Protein AF-A0A2V7TSR3-F1 (afdb_monomer_lite)

Secondary structure (DSSP, 8-state):
--HHHHHHHHHHHHHT-TT--GGG--HHHHHHHHHHHHHHHHHHHHHT-TT--GGGS-HHHHHHHHHHHHHHHHHHHHHT-S---GGGS-HHHHTTS-TT--

pLDDT: mean 93.09, std 6.31, range [57.91, 98.06]

Structure (mmCIF, N/CA/C/O backbone):
data_AF-A0A2V7TSR3-F1
#
_entry.id   AF-A0A2V7TSR3-F1
#
loop_
_atom_site.group_PDB
_atom_site.id
_atom_site.type_symbol
_atom_site.label_atom_id
_atom_site.label_alt_id
_atom_site.label_comp_id
_atom_site.label_asym_id
_atom_site.label_entity_id
_atom_si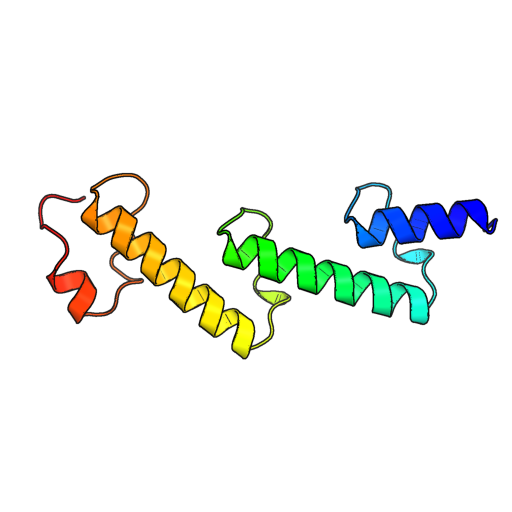te.label_seq_id
_atom_site.pdbx_PDB_ins_code
_atom_site.Cartn_x
_atom_site.Cartn_y
_atom_site.Cartn_z
_atom_site.occupancy
_atom_site.B_iso_or_equiv
_atom_site.auth_seq_id
_atom_site.auth_comp_id
_atom_site.auth_asym_id
_atom_site.auth_atom_id
_atom_site.pdbx_PDB_model_num
ATOM 1 N N . MET A 1 1 ? 14.367 -2.138 -28.782 1.00 73.69 1 MET A N 1
ATOM 2 C CA . MET A 1 1 ? 13.245 -1.185 -28.605 1.00 73.69 1 MET A CA 1
ATOM 3 C C . MET A 1 1 ? 13.691 0.203 -29.022 1.00 73.69 1 MET A C 1
ATOM 5 O O . MET A 1 1 ? 14.849 0.535 -28.785 1.00 73.69 1 MET A O 1
ATOM 9 N N . ALA A 1 2 ? 12.814 0.997 -29.638 1.00 92.00 2 ALA A N 1
ATOM 10 C CA . ALA A 1 2 ? 13.132 2.386 -29.978 1.00 92.00 2 ALA A CA 1
ATOM 11 C C . ALA A 1 2 ? 13.191 3.258 -28.707 1.00 92.00 2 ALA A C 1
ATOM 13 O O . ALA A 1 2 ? 12.474 2.993 -27.741 1.00 92.00 2 ALA A O 1
ATOM 14 N N . ARG A 1 3 ? 14.006 4.324 -28.693 1.00 93.31 3 ARG A N 1
ATOM 15 C CA . ARG A 1 3 ? 14.186 5.199 -27.512 1.00 93.31 3 ARG A CA 1
ATOM 16 C C . ARG A 1 3 ? 12.861 5.747 -26.966 1.00 93.31 3 ARG A C 1
ATOM 18 O O . ARG A 1 3 ? 12.599 5.620 -25.777 1.00 93.31 3 ARG A O 1
ATOM 25 N N . ALA A 1 4 ? 12.001 6.270 -27.838 1.00 95.25 4 ALA A N 1
ATOM 26 C CA . ALA A 1 4 ? 10.695 6.810 -27.449 1.00 95.25 4 ALA A CA 1
ATOM 27 C C . ALA A 1 4 ? 9.727 5.738 -26.910 1.00 95.25 4 ALA A C 1
ATOM 29 O O . ALA A 1 4 ? 8.799 6.031 -26.162 1.00 95.25 4 ALA A O 1
ATOM 30 N N . GLU A 1 5 ? 9.895 4.479 -27.313 1.00 95.62 5 GLU A N 1
ATOM 31 C CA . GLU A 1 5 ? 9.114 3.363 -26.778 1.00 95.62 5 GLU A CA 1
ATOM 32 C C . GLU A 1 5 ? 9.602 2.977 -25.378 1.00 95.62 5 GLU A C 1
ATOM 34 O O . GLU A 1 5 ? 8.791 2.831 -24.466 1.00 95.62 5 GLU A O 1
ATOM 39 N N . ARG A 1 6 ? 10.925 2.911 -25.188 1.00 95.88 6 ARG A N 1
ATOM 40 C CA . ARG A 1 6 ? 11.562 2.694 -23.884 1.00 95.88 6 ARG A CA 1
ATOM 41 C C . ARG A 1 6 ? 11.119 3.737 -22.860 1.00 95.88 6 ARG A C 1
ATOM 43 O O . ARG A 1 6 ? 10.689 3.377 -21.772 1.00 95.88 6 ARG A O 1
ATOM 50 N N . GLU A 1 7 ? 11.168 5.018 -23.221 1.00 96.56 7 GLU A N 1
ATOM 51 C CA . GLU A 1 7 ? 10.765 6.125 -22.340 1.00 96.56 7 GLU A CA 1
ATOM 52 C C . GLU A 1 7 ? 9.291 6.027 -21.923 1.00 96.56 7 GLU A C 1
ATOM 54 O O . GLU A 1 7 ? 8.962 6.197 -20.747 1.00 96.56 7 GLU A O 1
ATOM 59 N N . ARG A 1 8 ? 8.402 5.675 -22.862 1.00 97.12 8 ARG A N 1
ATOM 60 C CA . ARG A 1 8 ? 6.983 5.431 -22.564 1.00 97.12 8 ARG A CA 1
ATOM 61 C C . ARG A 1 8 ? 6.783 4.229 -21.645 1.00 97.12 8 ARG A C 1
ATOM 63 O O . ARG A 1 8 ? 5.928 4.293 -20.759 1.00 97.12 8 ARG A O 1
ATOM 70 N N . ASN A 1 9 ? 7.557 3.160 -21.831 1.00 97.88 9 ASN A N 1
ATOM 71 C CA . ASN A 1 9 ? 7.500 1.989 -20.963 1.00 97.88 9 ASN A CA 1
ATOM 72 C C . ASN A 1 9 ? 7.930 2.337 -19.532 1.00 97.88 9 ASN A C 1
ATOM 74 O O . ASN A 1 9 ? 7.178 2.084 -18.596 1.00 97.88 9 ASN A O 1
ATOM 78 N N . VAL A 1 10 ? 9.078 3.009 -19.367 1.00 97.81 10 VAL A N 1
ATOM 79 C CA . VAL A 1 10 ? 9.557 3.473 -18.053 1.00 97.81 10 VAL A CA 1
ATOM 80 C C . VAL A 1 10 ? 8.511 4.340 -17.372 1.00 97.81 10 VAL A C 1
ATOM 82 O O . VAL A 1 10 ? 8.153 4.059 -16.236 1.00 97.81 10 VAL A O 1
ATOM 85 N N . SER A 1 11 ? 7.971 5.342 -18.072 1.00 9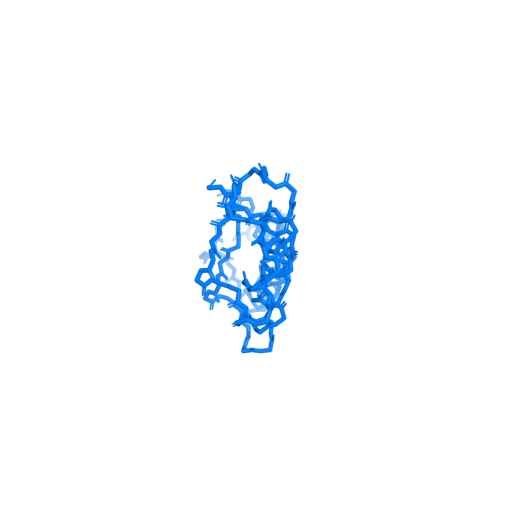7.56 11 SER A N 1
ATOM 86 C CA . SER A 1 11 ? 6.923 6.210 -17.526 1.00 97.56 11 SER A CA 1
ATOM 87 C C . SER A 1 11 ? 5.712 5.403 -17.058 1.00 97.56 11 SER A C 1
ATOM 89 O O . SER A 1 11 ? 5.246 5.583 -15.935 1.00 97.56 11 SER A O 1
ATOM 91 N N . SER A 1 12 ? 5.248 4.457 -17.876 1.00 98.00 12 SER A N 1
ATOM 92 C CA . SER A 1 12 ? 4.111 3.604 -17.523 1.00 98.00 12 SER A CA 1
ATOM 93 C C . SER A 1 12 ? 4.384 2.771 -16.278 1.00 98.00 12 SER A C 1
ATOM 95 O O . SER A 1 12 ? 3.534 2.697 -15.399 1.00 98.00 12 SER A O 1
ATOM 97 N N . CYS A 1 13 ? 5.587 2.215 -16.150 1.00 97.88 13 CYS A N 1
ATOM 98 C CA . CYS A 1 13 ? 5.990 1.462 -14.970 1.00 97.88 13 CYS A CA 1
ATOM 99 C C . CYS A 1 13 ? 6.139 2.337 -13.720 1.00 97.88 13 CYS A C 1
ATOM 101 O O . CYS A 1 13 ? 5.665 1.964 -12.647 1.00 97.88 13 CYS A O 1
ATOM 103 N N . THR A 1 14 ? 6.732 3.525 -13.851 1.00 97.19 14 THR A N 1
ATOM 104 C CA . THR A 1 14 ? 6.862 4.500 -12.761 1.00 97.19 14 THR A CA 1
ATOM 105 C C . THR A 1 14 ? 5.492 4.889 -12.204 1.00 97.19 14 THR A C 1
ATOM 107 O O . THR A 1 14 ? 5.313 4.903 -10.986 1.00 97.19 14 THR A O 1
ATOM 110 N N . PHE A 1 15 ? 4.502 5.125 -13.071 1.00 94.88 15 PHE A N 1
ATOM 111 C CA . PHE A 1 15 ? 3.136 5.474 -12.666 1.00 94.88 15 PHE A CA 1
ATOM 112 C C . PHE A 1 15 ? 2.235 4.268 -12.357 1.00 94.88 15 PHE A C 1
ATOM 114 O O . PHE A 1 15 ? 1.114 4.463 -11.899 1.00 94.88 15 PHE A O 1
ATOM 121 N N . GLY A 1 16 ? 2.720 3.036 -12.545 1.00 92.94 16 GLY A N 1
ATOM 122 C CA . GLY A 1 16 ? 1.954 1.819 -12.264 1.00 92.94 16 GLY A CA 1
ATOM 123 C C . GLY A 1 16 ? 0.787 1.582 -13.226 1.00 92.94 16 GLY A C 1
ATOM 124 O O . GLY A 1 16 ? -0.234 1.051 -12.815 1.00 92.94 16 GLY A O 1
ATOM 125 N N . TRP A 1 17 ? 0.910 2.004 -14.484 1.00 95.25 17 TRP A N 1
ATOM 126 C CA . TRP A 1 17 ? -0.106 1.775 -15.513 1.00 95.25 17 TRP A CA 1
ATOM 127 C C . TRP A 1 17 ? -0.006 0.365 -16.103 1.00 95.25 17 TRP A C 1
ATOM 129 O O .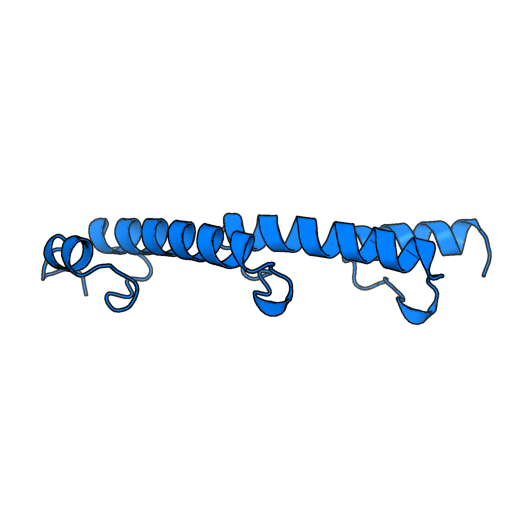 TRP A 1 17 ? 1.098 -0.135 -16.315 1.00 95.25 17 TRP A O 1
ATOM 139 N N . ASP A 1 18 ? -1.147 -0.216 -16.487 1.00 93.69 18 ASP A N 1
ATOM 140 C CA . ASP A 1 18 ? -1.262 -1.598 -16.997 1.00 93.69 18 ASP A CA 1
ATOM 141 C C . ASP A 1 18 ? -0.385 -1.897 -18.219 1.00 93.69 18 ASP A C 1
ATOM 143 O O . ASP A 1 18 ? 0.043 -3.024 -18.439 1.00 93.69 18 ASP A O 1
ATOM 147 N N . ARG A 1 19 ? -0.068 -0.871 -19.015 1.00 94.50 19 ARG A N 1
ATOM 148 C CA . ARG A 1 19 ? 0.814 -0.981 -20.189 1.00 94.50 19 ARG A CA 1
ATOM 149 C C . ARG A 1 19 ? 2.309 -1.083 -19.846 1.00 94.50 19 ARG A C 1
ATOM 151 O O . ARG A 1 19 ? 3.137 -1.045 -20.753 1.00 94.50 19 ARG A O 1
ATOM 158 N N . CYS A 1 20 ? 2.666 -1.118 -18.563 1.00 97.19 20 CYS A N 1
ATOM 159 C CA . CYS A 1 20 ? 4.033 -1.350 -18.113 1.00 97.19 20 CYS A CA 1
ATOM 160 C C . CYS A 1 20 ? 4.482 -2.774 -18.459 1.00 97.19 20 CYS A C 1
ATOM 162 O O . CYS A 1 20 ? 3.935 -3.748 -17.950 1.00 97.19 20 CYS A O 1
ATOM 164 N N . ASP A 1 21 ? 5.553 -2.888 -19.239 1.00 97.19 21 ASP A N 1
ATOM 165 C CA . ASP A 1 21 ? 6.250 -4.146 -19.471 1.00 97.19 21 ASP A CA 1
ATOM 166 C C . ASP A 1 21 ? 7.588 -4.153 -18.718 1.00 97.19 21 ASP A C 1
ATOM 168 O O . ASP A 1 21 ? 8.604 -3.612 -19.177 1.00 97.19 21 ASP A O 1
ATOM 172 N N . ARG A 1 22 ? 7.596 -4.782 -17.536 1.00 95.88 22 ARG A N 1
ATOM 173 C CA . ARG A 1 22 ? 8.794 -4.876 -16.684 1.00 95.88 22 ARG A CA 1
ATOM 174 C C . ARG A 1 22 ? 9.917 -5.695 -17.322 1.00 95.88 22 ARG A C 1
ATOM 176 O O . ARG A 1 22 ? 11.072 -5.471 -16.973 1.00 95.88 22 ARG A O 1
ATOM 183 N N . SER A 1 23 ? 9.612 -6.593 -18.265 1.00 96.75 23 SER A N 1
ATOM 184 C CA . SER A 1 23 ? 10.624 -7.422 -18.938 1.00 96.75 23 SER A CA 1
ATOM 185 C C . SER A 1 23 ? 11.535 -6.610 -19.866 1.00 96.75 23 SER A C 1
ATOM 187 O O . SER A 1 23 ? 12.630 -7.046 -20.218 1.00 96.75 23 SER A O 1
ATOM 189 N N . ARG A 1 24 ? 11.104 -5.397 -20.237 1.00 96.12 24 ARG A N 1
ATOM 190 C CA . ARG A 1 24 ? 11.812 -4.499 -21.160 1.00 96.12 24 ARG A CA 1
ATOM 191 C C . ARG A 1 24 ? 12.625 -3.413 -20.453 1.00 96.12 24 ARG A C 1
ATOM 193 O O . ARG A 1 24 ? 13.168 -2.538 -21.125 1.00 96.12 24 ARG A O 1
ATOM 200 N N . LEU A 1 25 ? 12.698 -3.438 -19.123 1.00 97.19 25 LEU A N 1
ATOM 201 C CA . LEU A 1 25 ? 13.496 -2.501 -18.334 1.00 97.19 25 LEU A CA 1
ATOM 202 C C . LEU A 1 25 ? 14.926 -3.021 -18.174 1.00 97.19 25 LEU A C 1
ATOM 204 O O . LEU A 1 25 ? 15.146 -4.204 -17.919 1.00 97.19 25 LEU A O 1
ATOM 208 N N . ASN A 1 26 ? 15.913 -2.132 -18.282 1.00 96.31 26 ASN A N 1
ATOM 209 C CA . ASN A 1 26 ? 17.268 -2.461 -17.844 1.00 96.31 26 ASN A CA 1
ATOM 210 C C . ASN A 1 26 ? 17.427 -2.280 -16.326 1.00 96.31 26 ASN A C 1
ATOM 212 O O . ASN A 1 26 ? 16.578 -1.687 -15.667 1.00 96.31 26 ASN A O 1
ATOM 216 N N . ALA A 1 27 ? 18.551 -2.731 -15.766 1.00 97.38 27 ALA A N 1
ATOM 217 C CA . ALA A 1 27 ? 18.782 -2.714 -14.319 1.00 97.38 27 ALA A CA 1
ATOM 218 C C . ALA A 1 27 ? 18.598 -1.328 -13.665 1.00 97.38 27 ALA A C 1
ATOM 220 O O . ALA A 1 27 ? 18.012 -1.221 -12.588 1.00 97.38 27 ALA A O 1
ATOM 221 N N . ARG A 1 28 ? 19.052 -0.252 -14.324 1.00 97.00 28 ARG A N 1
ATOM 222 C CA . ARG A 1 28 ? 18.911 1.116 -13.801 1.00 97.00 28 ARG A CA 1
ATOM 223 C C . ARG A 1 28 ? 17.458 1.586 -13.833 1.00 97.00 28 ARG A C 1
ATOM 225 O O . ARG A 1 28 ? 17.010 2.242 -12.898 1.00 97.00 28 ARG A O 1
ATOM 232 N N . GLU A 1 29 ? 16.735 1.271 -14.902 1.00 97.75 29 GLU A N 1
ATOM 233 C CA . GLU A 1 29 ? 15.309 1.585 -15.019 1.00 97.75 29 GLU A CA 1
ATOM 234 C C . GLU A 1 29 ? 14.483 0.812 -13.997 1.00 97.75 29 GLU A C 1
ATOM 236 O O . GLU A 1 29 ? 13.640 1.408 -13.333 1.00 97.75 29 GLU A O 1
ATOM 241 N N . THR A 1 30 ? 14.767 -0.479 -13.821 1.00 97.94 30 THR A N 1
ATOM 242 C CA . THR A 1 30 ? 14.120 -1.328 -12.817 1.00 97.94 30 THR A CA 1
ATOM 243 C C . THR A 1 30 ? 14.286 -0.746 -11.419 1.00 97.94 30 THR A C 1
ATOM 245 O O . THR A 1 30 ? 13.288 -0.557 -10.733 1.00 97.94 30 THR A O 1
ATOM 248 N N . ALA A 1 31 ? 15.506 -0.363 -11.025 1.00 97.94 31 ALA A N 1
ATOM 249 C CA . ALA A 1 31 ? 15.748 0.243 -9.715 1.00 97.94 31 ALA A CA 1
ATOM 250 C C . ALA A 1 31 ? 14.955 1.551 -9.512 1.00 97.94 31 ALA A C 1
ATOM 252 O O . ALA A 1 31 ? 14.374 1.773 -8.449 1.00 97.94 31 ALA A O 1
ATOM 253 N N . GLY A 1 32 ? 14.886 2.409 -10.538 1.00 98.06 32 GLY A N 1
ATOM 254 C CA . GLY A 1 32 ? 14.103 3.648 -10.481 1.00 98.06 32 GLY A CA 1
ATOM 255 C C . GLY A 1 32 ? 12.592 3.405 -10.395 1.00 98.06 32 GLY A C 1
ATOM 256 O O . GLY A 1 32 ? 11.898 4.057 -9.615 1.00 98.06 32 GLY A O 1
ATOM 257 N N . VAL A 1 33 ? 12.078 2.441 -11.161 1.00 97.94 33 VAL A N 1
ATOM 258 C CA . VAL A 1 33 ? 10.670 2.025 -11.116 1.00 97.94 33 VAL A CA 1
ATOM 259 C C . VAL A 1 33 ? 10.321 1.431 -9.753 1.00 97.94 33 VAL A C 1
ATOM 261 O O . VAL A 1 33 ? 9.290 1.784 -9.191 1.00 97.94 33 VAL A O 1
ATOM 264 N N . GLU A 1 34 ? 11.168 0.572 -9.189 1.00 96.56 34 GLU A N 1
ATOM 265 C CA . GLU A 1 34 ? 10.936 -0.034 -7.873 1.00 96.56 34 GLU A CA 1
ATOM 266 C C . GLU A 1 34 ? 10.903 1.001 -6.751 1.00 96.56 34 GLU A C 1
ATOM 268 O O . GLU A 1 34 ? 10.044 0.920 -5.873 1.00 96.56 34 GLU A O 1
ATOM 273 N N . ALA A 1 35 ? 11.773 2.013 -6.807 1.00 96.75 35 ALA A N 1
ATOM 274 C CA . ALA A 1 35 ? 11.719 3.135 -5.877 1.00 96.75 35 ALA A CA 1
ATOM 275 C C . ALA A 1 35 ? 10.378 3.884 -5.975 1.00 96.75 35 ALA A C 1
ATOM 277 O O . ALA A 1 35 ? 9.731 4.123 -4.955 1.00 96.75 35 ALA A O 1
ATOM 278 N N . ALA A 1 36 ? 9.913 4.187 -7.191 1.00 96.62 36 ALA A N 1
ATOM 279 C CA . ALA A 1 36 ? 8.628 4.855 -7.403 1.00 96.62 36 ALA A CA 1
ATOM 280 C C . ALA A 1 36 ? 7.431 4.008 -6.934 1.00 96.62 36 ALA A C 1
ATOM 282 O O . ALA A 1 36 ? 6.502 4.536 -6.322 1.00 96.62 36 ALA A O 1
ATOM 283 N N . VAL A 1 37 ? 7.466 2.693 -7.176 1.00 95.75 37 VAL A N 1
ATOM 284 C CA . VAL A 1 37 ? 6.452 1.746 -6.690 1.00 95.75 37 VAL A CA 1
ATOM 285 C C . VAL A 1 37 ? 6.407 1.746 -5.163 1.00 95.75 37 VAL A C 1
ATOM 287 O O . VAL A 1 37 ? 5.325 1.891 -4.603 1.00 95.75 37 VAL A O 1
ATOM 290 N N . ARG A 1 38 ? 7.559 1.654 -4.482 1.00 95.75 38 ARG A N 1
ATOM 291 C CA . ARG A 1 38 ? 7.621 1.695 -3.010 1.00 95.75 38 ARG A CA 1
ATOM 292 C C . ARG A 1 38 ? 7.107 3.014 -2.442 1.00 95.75 38 ARG A C 1
ATOM 294 O O . ARG A 1 38 ? 6.330 2.997 -1.494 1.00 95.75 38 ARG A O 1
ATOM 301 N N . MET A 1 39 ? 7.477 4.145 -3.045 1.00 95.12 39 MET A N 1
ATOM 302 C CA . MET A 1 39 ? 6.988 5.461 -2.620 1.00 95.12 39 MET A CA 1
ATOM 303 C C . MET A 1 39 ? 5.466 5.578 -2.736 1.00 95.12 39 MET A C 1
ATOM 305 O O . MET A 1 39 ? 4.813 6.035 -1.799 1.00 95.12 39 MET A O 1
ATOM 309 N N . ARG A 1 40 ? 4.891 5.147 -3.866 1.00 95.12 40 ARG A N 1
ATOM 310 C CA . ARG A 1 40 ? 3.435 5.144 -4.055 1.00 95.12 40 ARG A CA 1
ATOM 311 C C . ARG A 1 40 ? 2.754 4.214 -3.055 1.00 95.12 40 ARG A C 1
ATOM 313 O O . ARG A 1 40 ? 1.814 4.642 -2.399 1.00 95.12 40 ARG A O 1
ATOM 320 N N . ASN A 1 41 ? 3.286 3.006 -2.876 1.00 96.31 41 ASN A N 1
ATOM 321 C CA . ASN A 1 41 ? 2.773 2.037 -1.915 1.00 96.31 41 ASN A CA 1
ATOM 322 C C . ASN A 1 41 ? 2.730 2.602 -0.489 1.00 96.31 41 ASN A C 1
ATOM 324 O O . ASN A 1 41 ? 1.706 2.525 0.181 1.00 96.31 41 ASN A O 1
ATOM 328 N N . ALA A 1 42 ? 3.817 3.235 -0.038 1.00 94.38 42 ALA A N 1
ATOM 329 C CA . ALA A 1 42 ? 3.859 3.875 1.271 1.00 94.38 42 ALA A CA 1
ATOM 330 C C . ALA A 1 42 ? 2.805 4.993 1.406 1.00 94.38 42 ALA A C 1
ATOM 332 O O . ALA A 1 42 ? 2.198 5.125 2.469 1.00 94.38 42 ALA A O 1
ATOM 333 N N . SER A 1 43 ? 2.551 5.770 0.343 1.00 93.81 43 SER A N 1
ATOM 334 C CA . SER A 1 43 ? 1.476 6.777 0.323 1.00 93.81 43 SER A CA 1
ATOM 335 C C . SER A 1 43 ? 0.094 6.136 0.409 1.00 93.81 43 SER A C 1
ATOM 337 O O . SER A 1 43 ? -0.711 6.541 1.243 1.00 93.81 43 SER A O 1
ATOM 339 N N . ASP A 1 44 ? -0.161 5.099 -0.392 1.00 95.25 44 ASP A N 1
ATOM 340 C CA . ASP A 1 44 ? -1.433 4.375 -0.402 1.00 95.25 44 ASP A CA 1
ATOM 341 C C . ASP A 1 44 ? -1.731 3.778 0.976 1.00 95.25 44 ASP A C 1
ATOM 343 O O . ASP A 1 44 ? -2.816 3.987 1.521 1.00 95.25 44 ASP A O 1
ATOM 347 N N . CYS A 1 45 ? -0.747 3.126 1.594 1.00 95.94 45 CYS A N 1
ATOM 348 C CA . CYS A 1 45 ? -0.859 2.605 2.952 1.00 95.94 45 CYS A CA 1
ATOM 349 C C . CYS A 1 45 ? -1.082 3.711 3.985 1.00 95.94 45 CYS A C 1
ATOM 351 O O . CYS A 1 45 ? -1.966 3.614 4.841 1.00 95.94 45 CYS A O 1
ATOM 353 N N . ARG A 1 46 ? -0.320 4.808 3.894 1.00 92.56 46 ARG A N 1
ATOM 354 C CA . ARG A 1 46 ? -0.488 5.946 4.797 1.00 92.56 46 ARG A CA 1
ATOM 355 C C . ARG A 1 46 ? -1.861 6.575 4.646 1.00 92.56 46 ARG A C 1
ATOM 357 O O . ARG A 1 46 ? -2.367 7.059 5.643 1.00 92.56 46 ARG A O 1
ATOM 364 N N . GLU A 1 47 ? -2.479 6.564 3.474 1.00 92.19 47 GLU A N 1
ATOM 365 C CA . GLU A 1 47 ? -3.826 7.099 3.245 1.00 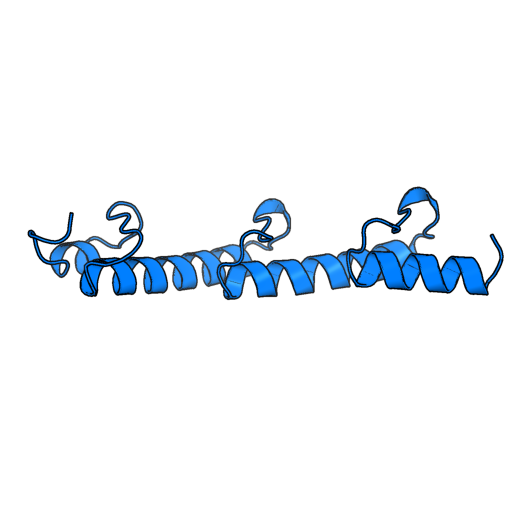92.19 47 GLU A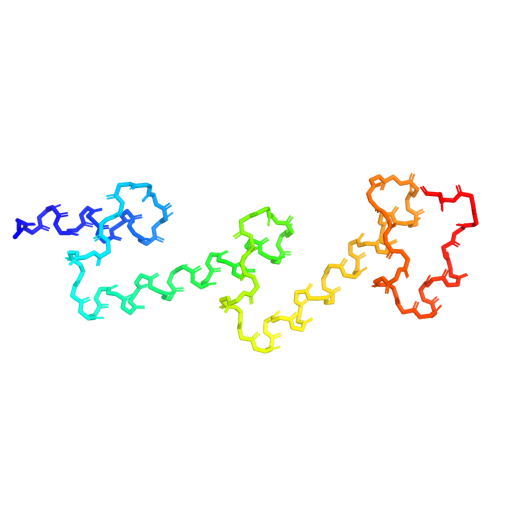 CA 1
ATOM 366 C C . GLU A 1 47 ? -4.939 6.069 3.501 1.00 92.19 47 GLU A C 1
ATOM 368 O O . GLU A 1 47 ? -6.112 6.434 3.531 1.00 92.19 47 GLU A O 1
ATOM 373 N N . GLY A 1 48 ? -4.589 4.801 3.744 1.00 90.94 48 GLY A N 1
ATOM 374 C CA . GLY A 1 48 ? -5.549 3.710 3.919 1.00 90.94 48 GLY A CA 1
ATOM 375 C C . GLY A 1 48 ? -6.265 3.321 2.621 1.00 90.94 48 GLY A C 1
ATOM 376 O O . GLY A 1 48 ? -7.427 2.918 2.654 1.00 90.94 48 GLY A O 1
ATOM 377 N N . ARG A 1 49 ? -5.607 3.484 1.469 1.00 91.50 49 ARG A N 1
ATOM 378 C CA . ARG A 1 49 ? -6.135 3.102 0.153 1.00 91.50 49 ARG A CA 1
ATOM 379 C C . ARG A 1 49 ? -5.971 1.601 -0.081 1.00 91.50 49 ARG A C 1
ATOM 381 O O . ARG A 1 49 ? -4.994 0.996 0.349 1.00 91.50 49 ARG A O 1
ATOM 388 N N . GLY A 1 50 ? -6.887 1.018 -0.856 1.00 86.62 50 GLY A N 1
ATOM 389 C CA . GLY A 1 50 ? -6.877 -0.415 -1.187 1.00 86.62 50 GLY A CA 1
ATOM 390 C C . GLY A 1 50 ? -5.675 -0.897 -2.015 1.00 86.62 50 GLY A C 1
ATOM 391 O O . GLY A 1 50 ? -5.514 -2.099 -2.177 1.00 86.62 50 GLY A O 1
ATOM 392 N N . GLY A 1 51 ? -4.836 0.012 -2.526 1.00 86.88 51 GLY A N 1
ATOM 393 C CA . GLY A 1 51 ? -3.592 -0.310 -3.238 1.00 86.88 51 GLY A CA 1
ATOM 394 C C . GLY A 1 51 ? -2.386 -0.597 -2.334 1.00 86.88 51 GLY A C 1
ATOM 395 O O . GLY A 1 51 ? -1.300 -0.835 -2.851 1.00 86.88 51 GLY A O 1
ATOM 396 N N . CYS A 1 52 ? -2.554 -0.555 -1.008 1.00 94.94 52 CYS A N 1
ATOM 397 C CA . CYS A 1 52 ? -1.487 -0.834 -0.052 1.00 94.94 52 CYS A CA 1
ATOM 398 C C . CYS A 1 52 ? -1.074 -2.316 -0.055 1.00 94.94 52 CYS A C 1
ATOM 400 O O . CYS A 1 52 ? -1.835 -3.193 0.351 1.00 94.94 52 CYS A O 1
ATOM 402 N N . ASP A 1 53 ? 0.170 -2.576 -0.439 1.00 95.62 53 ASP A N 1
ATOM 403 C CA . ASP A 1 53 ? 0.862 -3.852 -0.306 1.00 95.62 53 ASP A CA 1
ATOM 404 C C . ASP A 1 53 ? 1.884 -3.780 0.841 1.00 95.62 53 ASP A C 1
ATOM 406 O O . ASP A 1 53 ? 2.973 -3.206 0.720 1.00 95.62 53 ASP A O 1
ATOM 410 N N . TYR A 1 54 ? 1.554 -4.397 1.977 1.00 94.81 54 TYR A N 1
ATOM 411 C CA . TYR A 1 54 ? 2.432 -4.409 3.151 1.00 94.81 54 TYR A CA 1
ATOM 412 C C . TYR A 1 54 ? 3.763 -5.132 2.916 1.00 94.81 54 TYR A C 1
ATOM 414 O O . TYR A 1 54 ? 4.723 -4.868 3.639 1.00 94.81 54 TYR A O 1
ATOM 422 N N . SER A 1 55 ? 3.854 -6.022 1.920 1.00 96.12 55 SER A N 1
ATOM 423 C CA . SER A 1 55 ? 5.091 -6.755 1.620 1.00 96.12 55 SER A CA 1
ATOM 424 C C . SER A 1 55 ? 6.192 -5.853 1.051 1.00 96.12 55 SER A C 1
ATOM 426 O O . SER A 1 55 ? 7.375 -6.190 1.127 1.00 96.12 55 SER A O 1
ATOM 428 N N . LEU A 1 56 ? 5.817 -4.683 0.525 1.00 95.62 56 LEU A N 1
ATOM 429 C CA . LEU A 1 56 ? 6.738 -3.697 -0.039 1.00 95.62 56 LEU A CA 1
ATOM 430 C C . LEU A 1 56 ? 7.229 -2.665 0.983 1.00 95.62 56 LEU A C 1
ATOM 432 O O . LEU A 1 56 ? 8.049 -1.813 0.633 1.00 95.62 56 LEU A O 1
ATOM 436 N N . LEU A 1 57 ? 6.742 -2.729 2.223 1.00 95.69 57 LEU A N 1
ATOM 437 C CA . LEU A 1 57 ? 7.117 -1.808 3.289 1.00 95.69 57 LEU A CA 1
ATOM 438 C C . LEU A 1 57 ? 8.393 -2.268 3.993 1.00 95.69 57 LEU A C 1
ATOM 440 O O . LEU A 1 57 ? 8.588 -3.444 4.306 1.00 95.69 57 LEU A O 1
ATOM 444 N N . SER A 1 58 ? 9.250 -1.313 4.333 1.00 94.25 58 SER A N 1
ATOM 445 C CA . SER A 1 58 ? 10.279 -1.530 5.342 1.00 94.25 58 SER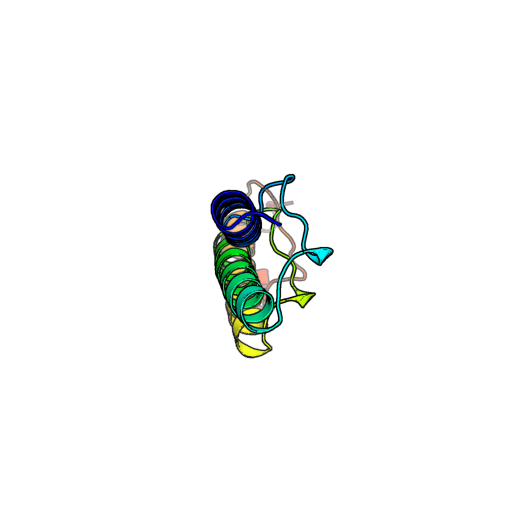 A CA 1
ATOM 446 C C . SER A 1 58 ? 9.647 -1.750 6.720 1.00 94.25 58 SER A C 1
ATOM 448 O O . SER A 1 58 ? 8.508 -1.370 6.992 1.00 94.25 58 SER A O 1
ATOM 450 N N . ARG A 1 59 ? 10.422 -2.313 7.654 1.00 95.56 59 ARG A N 1
ATOM 451 C CA . ARG A 1 59 ? 9.960 -2.508 9.039 1.00 95.56 59 ARG A CA 1
ATOM 452 C C . ARG A 1 59 ? 9.547 -1.203 9.722 1.00 95.56 59 ARG A C 1
ATOM 454 O O . ARG A 1 59 ? 8.663 -1.230 10.571 1.00 95.56 59 ARG A O 1
ATOM 461 N N . THR A 1 60 ? 10.201 -0.092 9.389 1.00 95.38 60 THR A N 1
ATOM 462 C CA . THR A 1 60 ? 9.868 1.222 9.951 1.00 95.38 60 THR A CA 1
ATOM 463 C C . THR A 1 60 ? 8.556 1.732 9.368 1.00 95.38 60 THR A C 1
ATOM 465 O O . THR A 1 60 ? 7.650 2.045 10.132 1.00 95.38 60 THR A O 1
ATOM 468 N N . GLU A 1 61 ? 8.403 1.703 8.040 1.00 95.44 61 GLU A N 1
ATOM 469 C CA . GLU A 1 61 ? 7.156 2.110 7.376 1.00 95.44 61 GLU A CA 1
ATOM 470 C C . GLU A 1 61 ? 5.964 1.270 7.853 1.00 95.44 61 GLU A C 1
ATOM 472 O O . GLU A 1 61 ? 4.915 1.818 8.172 1.00 95.44 61 GLU A O 1
ATOM 477 N N . ALA A 1 62 ? 6.132 -0.050 7.984 1.00 95.69 62 ALA A N 1
ATOM 478 C CA . ALA A 1 62 ? 5.079 -0.938 8.470 1.00 95.69 62 ALA A CA 1
ATOM 479 C C . ALA A 1 62 ? 4.605 -0.578 9.890 1.00 95.69 62 ALA A C 1
ATOM 481 O O . ALA A 1 62 ? 3.411 -0.651 10.173 1.00 95.69 62 ALA A O 1
ATOM 482 N N . ARG A 1 63 ? 5.518 -0.160 10.779 1.00 95.44 63 ARG A N 1
ATOM 483 C CA . ARG A 1 63 ? 5.161 0.300 12.133 1.00 95.44 63 ARG A CA 1
ATOM 484 C C . ARG A 1 63 ? 4.380 1.611 12.089 1.00 95.44 63 ARG A C 1
ATOM 486 O O . ARG A 1 63 ? 3.328 1.701 12.710 1.00 95.44 63 ARG A O 1
ATOM 493 N N . GLU A 1 64 ? 4.856 2.589 11.320 1.00 95.06 64 GLU A N 1
ATOM 494 C CA . GLU A 1 64 ? 4.175 3.881 11.155 1.00 95.06 64 GLU A CA 1
ATOM 495 C C . GLU A 1 64 ? 2.765 3.717 10.569 1.00 95.06 64 GLU A C 1
ATOM 497 O O . GLU A 1 64 ? 1.812 4.356 11.019 1.00 95.06 64 GLU A O 1
ATOM 502 N N . ILE A 1 65 ? 2.617 2.832 9.582 1.00 95.44 65 ILE A N 1
ATOM 503 C CA . ILE A 1 65 ? 1.333 2.523 8.948 1.00 95.44 65 ILE A CA 1
ATOM 504 C C . ILE A 1 65 ? 0.401 1.805 9.928 1.00 95.44 65 ILE A C 1
ATOM 506 O O . ILE A 1 65 ? -0.764 2.189 10.032 1.00 95.44 65 ILE A O 1
ATOM 510 N N . ALA A 1 66 ? 0.899 0.834 10.700 1.00 94.38 66 ALA A N 1
ATOM 511 C CA . ALA A 1 66 ? 0.106 0.160 11.728 1.00 94.38 66 ALA A CA 1
ATOM 512 C C . ALA A 1 66 ? -0.416 1.142 12.793 1.00 94.38 66 ALA A C 1
ATOM 514 O O . ALA A 1 66 ? -1.576 1.055 13.203 1.00 94.38 66 ALA A O 1
ATOM 515 N N . ASP A 1 67 ? 0.400 2.117 13.201 1.00 94.62 67 ASP A N 1
ATOM 516 C CA . ASP A 1 67 ? -0.038 3.181 14.104 1.00 94.62 67 ASP A CA 1
ATOM 517 C C . ASP A 1 67 ? -1.105 4.077 13.464 1.00 94.62 67 ASP A C 1
ATOM 519 O O . ASP A 1 67 ? -2.136 4.350 14.087 1.00 94.62 67 ASP A O 1
ATOM 523 N N . ALA A 1 68 ? -0.917 4.491 12.208 1.00 94.19 68 ALA A N 1
ATOM 524 C CA . ALA A 1 68 ? -1.903 5.296 11.489 1.00 94.19 68 ALA A CA 1
ATOM 525 C C . ALA A 1 68 ? -3.247 4.559 11.324 1.00 94.19 68 ALA A C 1
ATOM 527 O O . ALA A 1 68 ? -4.316 5.148 11.506 1.00 94.19 68 ALA A O 1
ATOM 528 N N . GLU A 1 69 ? -3.213 3.261 11.026 1.00 93.94 69 GLU A N 1
ATOM 529 C CA . GLU A 1 69 ? -4.402 2.412 10.937 1.00 93.94 69 GLU A CA 1
ATOM 530 C C . GLU A 1 69 ? -5.116 2.259 12.270 1.00 93.94 69 GLU A C 1
ATOM 532 O O . GLU A 1 69 ? -6.340 2.390 12.320 1.00 93.94 69 GLU A O 1
ATOM 537 N N . ARG A 1 70 ? -4.369 2.035 13.356 1.00 95.25 70 ARG A N 1
ATOM 538 C CA . ARG A 1 70 ? -4.926 1.978 14.710 1.00 95.25 70 ARG A CA 1
ATOM 539 C C . ARG A 1 70 ? -5.627 3.282 15.073 1.00 95.25 70 ARG A C 1
ATOM 541 O O . ARG A 1 70 ? -6.735 3.242 15.607 1.00 95.25 70 ARG A O 1
ATOM 548 N N . VAL A 1 71 ? -5.037 4.430 14.736 1.00 94.88 71 VAL A N 1
ATOM 549 C CA . VAL A 1 71 ? -5.655 5.748 14.957 1.00 94.88 71 VAL A CA 1
ATOM 550 C C . VAL A 1 71 ? -6.967 5.886 14.180 1.00 94.88 71 VAL A C 1
ATOM 552 O O . VAL A 1 71 ? -7.970 6.306 14.763 1.00 94.88 71 VAL A O 1
ATOM 555 N N . ARG A 1 72 ? -7.009 5.493 12.899 1.00 93.62 72 ARG A N 1
ATOM 556 C CA . ARG A 1 72 ? -8.253 5.509 12.103 1.00 93.62 72 ARG A CA 1
ATOM 557 C C . ARG A 1 72 ? -9.309 4.567 12.660 1.00 93.62 72 ARG A C 1
ATOM 559 O O . ARG A 1 72 ? -10.457 4.971 12.812 1.00 93.62 72 ARG A O 1
ATOM 566 N N . ASN A 1 73 ? -8.911 3.345 13.005 1.00 94.56 73 ASN A N 1
ATOM 567 C CA . ASN A 1 73 ? -9.785 2.344 13.602 1.00 94.56 73 ASN A CA 1
ATOM 568 C C . ASN A 1 73 ? -10.396 2.859 14.909 1.00 94.56 73 ASN A C 1
ATOM 570 O O . ASN A 1 73 ? -11.608 2.820 15.092 1.00 94.56 73 ASN A O 1
ATOM 574 N N . ARG A 1 74 ? -9.573 3.443 15.787 1.00 95.12 74 ARG A N 1
ATOM 575 C CA . ARG A 1 74 ? -10.043 4.080 17.018 1.00 95.12 74 ARG A CA 1
ATOM 576 C C . ARG A 1 74 ? -11.036 5.203 16.735 1.00 95.12 74 ARG A C 1
ATOM 578 O O . ARG A 1 74 ? -12.049 5.290 17.422 1.00 95.12 74 ARG A O 1
ATOM 585 N N . ALA A 1 75 ? -10.755 6.065 15.759 1.00 93.81 75 ALA A N 1
ATOM 586 C CA . ALA A 1 75 ? -11.654 7.156 15.395 1.00 93.81 75 ALA A CA 1
ATOM 587 C C . ALA A 1 75 ? -13.006 6.637 14.878 1.00 93.81 75 ALA A C 1
ATOM 589 O O . ALA A 1 75 ? -14.045 7.167 15.266 1.00 93.81 75 ALA A O 1
ATOM 590 N N . ALA A 1 76 ? -13.002 5.581 14.064 1.00 93.44 76 ALA A N 1
ATOM 591 C CA . ALA A 1 76 ? -14.215 4.937 13.573 1.00 93.44 76 ALA A CA 1
ATOM 592 C C . ALA A 1 76 ? -15.020 4.281 14.711 1.00 93.44 76 ALA A C 1
ATOM 594 O O . ALA A 1 76 ? -16.218 4.537 14.837 1.00 93.44 76 ALA A O 1
ATOM 595 N N . CYS A 1 77 ? -14.347 3.562 15.618 1.00 94.56 77 CYS A N 1
ATOM 596 C CA . CYS A 1 77 ? -14.956 3.014 16.832 1.00 94.56 77 CYS A CA 1
ATOM 597 C C . CYS A 1 77 ? -15.567 4.099 17.735 1.00 94.56 77 CYS A C 1
ATOM 599 O O . CYS A 1 77 ? -16.639 3.908 18.288 1.00 94.56 77 CYS A O 1
ATOM 601 N N . LEU A 1 78 ? -14.918 5.253 17.909 1.00 93.19 78 LEU A N 1
ATOM 602 C CA . LEU A 1 78 ? -15.482 6.346 18.714 1.00 93.19 78 LEU A CA 1
ATOM 603 C C . LEU A 1 78 ? -16.668 7.028 18.028 1.00 93.19 78 LEU A C 1
ATOM 605 O O . LEU A 1 78 ? -17.574 7.506 18.700 1.00 93.19 78 LEU A O 1
ATOM 609 N N . ALA A 1 79 ? -16.653 7.091 16.698 1.00 91.50 79 ALA A N 1
ATOM 610 C CA . ALA A 1 79 ? -17.718 7.703 15.917 1.00 91.50 79 ALA A CA 1
ATOM 611 C C . ALA A 1 79 ? -18.925 6.774 15.700 1.00 91.50 79 ALA A C 1
ATOM 613 O O . ALA A 1 79 ? -19.923 7.229 15.142 1.00 91.50 79 ALA A O 1
ATOM 614 N N . GLY A 1 80 ? -18.830 5.493 16.076 1.00 89.69 80 GLY A N 1
ATOM 615 C CA . GLY A 1 80 ? -19.898 4.510 15.885 1.00 89.69 80 GLY A CA 1
ATOM 616 C C . GLY A 1 80 ? -20.269 4.265 14.421 1.00 89.69 80 GLY A C 1
ATOM 617 O O . GLY A 1 80 ? -21.405 3.904 14.129 1.00 89.69 80 GLY A O 1
ATOM 618 N N . ARG A 1 81 ? -19.352 4.525 13.479 1.00 83.88 81 ARG A N 1
ATOM 619 C CA . ARG A 1 81 ? -19.615 4.447 12.034 1.00 83.88 81 ARG A CA 1
ATOM 620 C C . ARG A 1 81 ? -18.425 3.881 11.274 1.00 83.88 81 ARG A C 1
ATOM 622 O O . ARG A 1 81 ? -17.277 4.168 11.607 1.00 83.88 81 ARG A O 1
ATOM 629 N N . GLY A 1 82 ? -18.710 3.176 10.182 1.00 84.00 82 GLY A N 1
ATOM 630 C CA . GLY A 1 82 ? -17.689 2.500 9.386 1.00 84.00 82 GLY A CA 1
ATOM 631 C C . GLY A 1 82 ? -17.267 1.179 10.025 1.00 84.00 82 GLY A C 1
ATOM 632 O O . GLY A 1 82 ? -18.092 0.484 10.607 1.00 84.00 82 GLY A O 1
ATOM 633 N N . TYR A 1 83 ? -15.993 0.822 9.885 1.00 85.00 83 TYR A N 1
ATOM 634 C CA . TYR A 1 83 ? -15.433 -0.377 10.504 1.00 85.00 83 TYR A CA 1
ATOM 635 C C . TYR A 1 83 ? -14.978 -0.083 11.940 1.00 85.00 83 TYR A C 1
ATOM 637 O O . TYR A 1 83 ? -14.502 1.011 12.230 1.00 85.00 83 TYR A O 1
ATOM 645 N N . CYS A 1 84 ? -15.064 -1.066 12.832 1.00 92.38 84 CYS A N 1
ATOM 646 C CA . CYS A 1 84 ? -14.445 -1.004 14.152 1.00 92.38 84 CYS A CA 1
ATOM 647 C C . CYS A 1 84 ? -13.901 -2.384 14.516 1.00 92.38 84 CYS A C 1
ATOM 649 O O . CYS A 1 84 ? -14.653 -3.304 14.824 1.00 92.38 84 CYS A O 1
ATOM 651 N N . ASP A 1 85 ? -12.581 -2.529 14.494 1.00 92.38 85 ASP A N 1
ATOM 652 C CA . ASP A 1 85 ? -11.908 -3.739 14.943 1.00 92.38 85 ASP A CA 1
ATOM 653 C C . ASP A 1 85 ? -11.284 -3.506 16.320 1.00 92.38 85 ASP A C 1
ATOM 655 O O . ASP A 1 85 ? -10.186 -2.959 16.455 1.00 92.38 85 ASP A O 1
ATOM 659 N N . ARG A 1 86 ? -11.983 -3.932 17.376 1.00 90.19 86 ARG A N 1
ATOM 660 C CA . ARG A 1 86 ? -11.501 -3.765 18.756 1.00 90.19 86 ARG A CA 1
ATOM 661 C C . ARG A 1 86 ? -10.205 -4.535 19.024 1.00 90.19 86 ARG A C 1
ATOM 663 O O . ARG A 1 86 ? -9.480 -4.147 19.936 1.00 90.19 86 ARG A O 1
ATOM 670 N N . SER A 1 87 ? -9.885 -5.570 18.240 1.00 92.25 87 SER A N 1
ATOM 671 C CA . SER A 1 87 ? -8.642 -6.339 18.396 1.00 92.25 87 SER A CA 1
ATOM 672 C C . SER A 1 87 ? -7.397 -5.553 17.971 1.00 92.25 87 SER A C 1
ATOM 674 O O . SER A 1 87 ? -6.295 -5.837 18.434 1.00 92.25 87 SER A O 1
ATOM 676 N N . ARG A 1 88 ? -7.573 -4.519 17.134 1.00 92.81 88 ARG A N 1
ATOM 677 C CA . ARG A 1 88 ? -6.500 -3.638 16.639 1.00 92.81 88 ARG A CA 1
ATOM 678 C C . ARG A 1 88 ? -6.304 -2.385 17.498 1.00 92.81 88 ARG A C 1
ATOM 680 O O . ARG A 1 88 ? -5.560 -1.486 17.114 1.00 92.81 88 ARG A O 1
ATOM 687 N N . LEU A 1 89 ? -6.974 -2.302 18.648 1.00 94.50 89 LEU A N 1
ATOM 688 C CA . LEU A 1 89 ? -6.809 -1.229 19.629 1.00 94.50 89 LEU A CA 1
ATOM 689 C C . LEU A 1 89 ? -5.865 -1.660 20.750 1.00 94.50 89 LEU A C 1
ATOM 691 O O . LEU A 1 89 ? -5.788 -2.834 21.106 1.00 94.50 89 LEU A O 1
ATOM 695 N N . THR A 1 90 ? -5.195 -0.697 21.381 1.00 94.44 90 THR A N 1
ATOM 696 C CA . THR A 1 90 ? -4.570 -0.971 22.682 1.00 94.44 90 THR A CA 1
ATOM 697 C C . THR A 1 90 ? -5.645 -1.189 23.754 1.00 94.44 90 THR A C 1
ATOM 699 O O . THR A 1 90 ? -6.751 -0.651 23.630 1.00 94.44 90 THR A O 1
ATOM 702 N N . PRO A 1 91 ? -5.336 -1.892 24.861 1.00 93.94 91 PRO A N 1
ATOM 703 C CA . PRO A 1 91 ? -6.294 -2.084 25.952 1.00 93.94 91 PRO A CA 1
ATOM 704 C C . PRO A 1 91 ? -6.887 -0.768 26.483 1.00 93.94 91 PRO A C 1
ATOM 706 O O . PRO A 1 91 ? -8.090 -0.670 26.721 1.00 93.94 91 PRO A O 1
ATOM 709 N N . ALA A 1 92 ? -6.060 0.276 26.596 1.00 94.31 92 ALA A N 1
ATOM 710 C CA . ALA A 1 92 ? -6.491 1.597 27.050 1.00 94.31 92 ALA A CA 1
ATOM 711 C C . ALA A 1 92 ? -7.432 2.298 26.053 1.00 94.31 92 ALA A C 1
ATOM 713 O O . ALA A 1 92 ? -8.342 3.019 26.459 1.00 94.31 92 ALA A O 1
ATOM 714 N N . GLU A 1 93 ? -7.227 2.103 24.749 1.00 94.81 93 GLU A N 1
ATOM 715 C CA . GLU A 1 93 ? -8.123 2.632 23.719 1.00 94.81 93 GLU A CA 1
ATOM 716 C C . GLU A 1 93 ? -9.447 1.870 23.704 1.00 94.81 93 GLU A C 1
ATOM 718 O O . GLU A 1 93 ? -10.501 2.502 23.685 1.00 94.81 93 GLU A O 1
ATOM 723 N N . ALA A 1 94 ? -9.401 0.537 23.784 1.00 92.25 94 ALA A N 1
ATOM 724 C CA . ALA A 1 94 ? -10.579 -0.326 23.789 1.00 92.25 94 ALA A CA 1
ATOM 725 C C . ALA A 1 94 ? -11.507 -0.060 24.985 1.00 92.25 94 ALA A C 1
ATOM 727 O O . ALA A 1 94 ? -12.726 -0.112 24.822 1.00 92.25 94 ALA A O 1
ATOM 728 N N . ALA A 1 95 ? -10.952 0.268 26.157 1.00 91.69 95 ALA A N 1
ATOM 729 C CA . ALA A 1 95 ? -11.719 0.622 27.354 1.00 91.69 95 ALA A CA 1
ATOM 730 C C . ALA A 1 95 ? -12.496 1.946 27.222 1.00 91.69 95 ALA A C 1
ATOM 732 O O . ALA A 1 95 ? -13.440 2.183 27.969 1.00 91.69 95 ALA A O 1
ATOM 733 N N . ARG A 1 96 ? -12.104 2.816 26.281 1.00 90.25 96 ARG A N 1
ATOM 734 C CA . ARG A 1 96 ? -12.757 4.110 26.022 1.00 90.25 96 ARG A CA 1
ATOM 735 C C . ARG A 1 96 ? -13.798 4.048 24.903 1.00 90.25 96 ARG A C 1
ATOM 737 O O . ARG A 1 96 ? -14.432 5.063 24.634 1.00 90.25 96 ARG A O 1
ATOM 744 N N . ILE A 1 97 ? -13.943 2.907 24.227 1.00 90.69 97 ILE A N 1
ATOM 745 C CA . ILE A 1 97 ? -14.957 2.733 23.183 1.00 90.69 97 ILE A CA 1
ATOM 746 C C . ILE A 1 97 ? -16.307 2.431 23.849 1.00 90.69 97 ILE A C 1
ATOM 748 O O . ILE A 1 97 ? -16.370 1.458 24.613 1.00 90.69 97 ILE A O 1
ATOM 752 N N . PRO A 1 98 ? -17.368 3.212 23.558 1.00 83.88 98 PRO A N 1
ATOM 753 C CA . PRO A 1 98 ? -18.706 2.968 24.091 1.00 83.88 98 PRO A CA 1
ATOM 754 C C . PRO A 1 98 ? -19.193 1.537 23.815 1.00 83.88 98 PRO A C 1
ATOM 756 O O . PRO A 1 98 ? -18.836 0.924 22.807 1.00 83.88 98 PRO A O 1
ATOM 759 N N . ALA A 1 99 ? -19.969 0.968 24.740 1.00 74.94 99 ALA A N 1
ATOM 760 C CA . ALA A 1 99 ? -20.427 -0.424 24.652 1.00 74.94 99 ALA A CA 1
ATOM 761 C C . ALA A 1 99 ? -21.502 -0.644 23.570 1.00 74.94 99 ALA A C 1
ATOM 763 O O . ALA A 1 99 ? -21.705 -1.770 23.125 1.00 74.94 99 ALA A O 1
ATOM 764 N N . ASP A 1 100 ? -22.175 0.427 23.162 1.00 74.38 100 ASP A N 1
ATOM 765 C CA . ASP A 1 100 ? -23.229 0.471 22.150 1.00 74.38 100 ASP A CA 1
ATOM 766 C C . ASP A 1 100 ? -22.694 0.576 20.713 1.00 74.38 100 ASP A C 1
ATOM 768 O O . ASP A 1 100 ? -23.439 0.318 19.769 1.00 74.38 100 ASP A O 1
ATOM 772 N N . VAL A 1 101 ? -21.401 0.876 20.534 1.00 66.69 101 VAL A N 1
ATOM 773 C CA . VAL A 1 101 ? -20.743 0.779 19.226 1.00 66.69 101 VAL A CA 1
ATOM 774 C C . VAL A 1 101 ? -20.429 -0.689 18.940 1.00 66.69 101 VAL A C 1
ATOM 776 O O . VAL A 1 101 ? -19.507 -1.265 19.530 1.00 66.69 101 VAL A O 1
ATOM 779 N N . ARG A 1 102 ? -21.231 -1.287 18.054 1.00 57.91 102 ARG A N 1
ATOM 780 C CA . ARG A 1 102 ? -21.101 -2.667 17.579 1.00 57.91 102 ARG A CA 1
ATOM 781 C C . ARG A 1 102 ? -20.420 -2.737 16.221 1.00 57.91 102 ARG A C 1
ATOM 783 O O . ARG A 1 102 ? -20.794 -1.930 15.344 1.00 57.91 102 ARG A O 1
#

Radius of gyration: 19.42 Å; chains: 1; bounding box: 42×15×57 Å

Sequence (102 aa):
MARAERERNVSSCTFGWDRCDRSRLNARETAGVEAAVRMRNASDCREGRGGCDYSLLSRTEAREIADAERVRNRAACLAGRGYCDRSRLTPAEAARIPADVR

Foldseek 3Di:
DDPVVLVVLLVCLLVVHPSRDPVSDDPVSNVNSLVSLLVVLLVCLLVVHPSHDLVSDDPVSNVVSLVSVQVVLLVCQQVLHDDHDLVSYDPVSSVPRDPPSD